Protein AF-A0A9D8D5T4-F1 (afdb_monomer)

Sequence (88 aa):
MEFSSPENPNEIFRCDLIWLTPYWNCTFGEGCKGIGKDLAEYGWHSESASYHDKADEARVASATKRLPKNLWQNVDVARKNGKSISQS

Foldseek 3Di:
DWDADPVGRVDIDDDDPCVVVPPDDDCQQNQQQDPDPVVGNRHVCPPVPDAPDPVSVVVVVVVCVPDDPVVDDCPVVCVVPPPPPDDD

Structure (mmCIF, N/CA/C/O backbone):
data_AF-A0A9D8D5T4-F1
#
_entry.id   AF-A0A9D8D5T4-F1
#
loop_
_atom_site.group_PDB
_atom_site.id
_atom_site.type_symbol
_atom_site.label_atom_id
_atom_site.label_alt_id
_atom_site.label_comp_id
_atom_site.label_asym_id
_atom_site.label_entity_id
_atom_site.label_seq_id
_atom_site.pdbx_PDB_ins_code
_atom_site.Cartn_x
_atom_site.Cartn_y
_atom_site.Cartn_z
_atom_site.occupancy
_atom_site.B_iso_or_equiv
_atom_site.auth_seq_id
_atom_site.auth_comp_id
_atom_site.auth_asym_id
_atom_site.auth_atom_id
_atom_site.pdbx_PDB_model_num
ATOM 1 N N . MET A 1 1 ? 3.830 -11.842 -18.636 1.00 84.06 1 MET A N 1
ATOM 2 C CA . MET A 1 1 ? 4.332 -10.748 -19.495 1.00 84.06 1 MET A CA 1
ATOM 3 C C . MET A 1 1 ? 5.826 -10.619 -19.262 1.00 84.06 1 MET A C 1
ATOM 5 O O . MET A 1 1 ? 6.242 -10.769 -18.120 1.00 84.06 1 MET A O 1
ATOM 9 N N . GLU A 1 2 ? 6.614 -10.389 -20.310 1.00 90.88 2 GLU A N 1
ATOM 10 C CA . GLU A 1 2 ? 8.068 -10.204 -20.206 1.00 90.88 2 GLU A CA 1
ATOM 11 C C . GLU A 1 2 ? 8.462 -8.899 -20.903 1.00 90.88 2 GLU A C 1
ATOM 13 O O . GLU A 1 2 ? 7.963 -8.613 -21.992 1.00 90.88 2 GLU A O 1
ATOM 18 N N . PHE A 1 3 ? 9.303 -8.090 -20.259 1.00 91.62 3 PHE A N 1
ATOM 19 C CA . PHE A 1 3 ? 9.844 -6.857 -20.832 1.00 91.62 3 PHE A CA 1
ATOM 20 C C . PHE A 1 3 ? 11.210 -6.527 -20.222 1.00 91.62 3 PHE A C 1
ATOM 22 O O . PHE A 1 3 ? 11.509 -6.914 -19.091 1.00 91.62 3 PHE A O 1
ATOM 29 N N . SER A 1 4 ? 12.048 -5.822 -20.980 1.00 94.25 4 SER A N 1
ATOM 30 C CA . SER A 1 4 ? 13.369 -5.389 -20.517 1.00 94.25 4 SER A CA 1
ATOM 31 C C . SER A 1 4 ? 13.266 -4.199 -19.567 1.00 94.25 4 SER A C 1
ATOM 33 O O . SER A 1 4 ? 12.428 -3.314 -19.760 1.00 94.25 4 SER A O 1
ATOM 35 N N . SER A 1 5 ? 14.147 -4.160 -18.569 1.00 89.88 5 SER A N 1
ATOM 36 C CA . SER A 1 5 ? 14.290 -3.011 -17.678 1.00 89.88 5 SER A CA 1
ATOM 37 C C . SER A 1 5 ? 14.664 -1.751 -18.475 1.00 89.88 5 SER A C 1
ATOM 39 O O . SER A 1 5 ? 15.586 -1.809 -19.295 1.00 89.88 5 SER A O 1
ATOM 41 N N . PRO A 1 6 ? 13.998 -0.599 -18.250 1.00 90.69 6 PRO A N 1
ATOM 42 C CA . PRO A 1 6 ? 14.355 0.661 -18.907 1.00 90.69 6 PRO A CA 1
ATOM 43 C C . PRO A 1 6 ? 15.770 1.145 -18.565 1.00 90.69 6 PRO A C 1
ATOM 45 O O . PRO A 1 6 ? 16.371 1.878 -19.345 1.00 90.69 6 PRO A O 1
ATOM 48 N N . GLU A 1 7 ? 16.293 0.741 -17.404 1.00 93.69 7 GLU A N 1
ATOM 49 C CA . GLU A 1 7 ? 17.598 1.172 -16.892 1.00 93.69 7 GLU A CA 1
ATOM 50 C C . GLU A 1 7 ? 18.722 0.176 -17.218 1.00 93.69 7 GLU A C 1
ATOM 52 O O . GLU A 1 7 ? 19.892 0.555 -17.266 1.00 93.69 7 GLU A O 1
ATOM 57 N N . ASN A 1 8 ? 18.384 -1.090 -17.494 1.00 91.81 8 ASN A N 1
ATOM 58 C CA . ASN A 1 8 ? 19.347 -2.130 -17.854 1.00 91.81 8 ASN A CA 1
ATOM 59 C C . ASN A 1 8 ? 18.771 -3.122 -18.887 1.00 91.81 8 ASN A C 1
ATOM 61 O O . ASN A 1 8 ? 18.056 -4.052 -18.517 1.00 91.81 8 ASN A O 1
ATOM 65 N N . PRO A 1 9 ? 19.151 -3.023 -20.172 1.00 88.50 9 PRO A N 1
ATOM 66 C CA . PRO A 1 9 ? 18.624 -3.892 -21.228 1.00 88.50 9 PRO A CA 1
ATOM 67 C C . PRO A 1 9 ? 18.899 -5.396 -21.050 1.00 88.50 9 PRO A C 1
ATOM 69 O O . PRO A 1 9 ? 18.212 -6.209 -21.665 1.00 88.50 9 PRO A O 1
ATOM 72 N N . ASN A 1 10 ? 19.889 -5.772 -20.230 1.00 93.25 10 ASN A N 1
ATOM 73 C CA . ASN A 1 10 ? 20.215 -7.173 -19.940 1.00 93.25 10 ASN A CA 1
ATOM 74 C C . ASN A 1 10 ? 19.346 -7.773 -18.820 1.00 93.25 10 ASN A C 1
ATOM 76 O O . ASN A 1 10 ? 19.390 -8.981 -18.591 1.00 93.25 10 ASN A O 1
ATOM 80 N N . GLU A 1 11 ? 18.576 -6.949 -18.109 1.00 94.31 11 GLU A N 1
ATOM 81 C CA . GLU A 1 11 ? 17.633 -7.383 -17.085 1.00 94.31 11 GLU A CA 1
ATOM 82 C C . GLU A 1 11 ? 16.237 -7.537 -17.696 1.00 94.31 11 GLU A C 1
ATOM 84 O O . GLU A 1 11 ? 15.703 -6.613 -18.316 1.00 94.31 11 GLU A O 1
ATOM 89 N N . ILE A 1 12 ? 15.637 -8.715 -17.511 1.00 94.62 12 ILE A N 1
ATOM 90 C CA . ILE A 1 12 ? 14.290 -9.025 -17.990 1.00 94.62 12 ILE A CA 1
ATOM 91 C C . ILE A 1 12 ? 13.363 -9.215 -16.794 1.00 94.62 12 ILE A C 1
ATOM 93 O O . ILE A 1 12 ? 13.571 -10.106 -15.968 1.00 94.62 12 ILE A O 1
ATOM 97 N N . PHE A 1 13 ? 12.295 -8.422 -16.743 1.00 90.19 13 PHE A N 1
ATOM 98 C CA . PHE A 1 13 ? 11.211 -8.618 -15.792 1.00 90.19 13 PHE A CA 1
ATOM 99 C C . PHE A 1 13 ? 10.194 -9.595 -16.364 1.00 90.19 13 PHE A C 1
ATOM 101 O O . PHE A 1 13 ? 9.594 -9.347 -17.411 1.00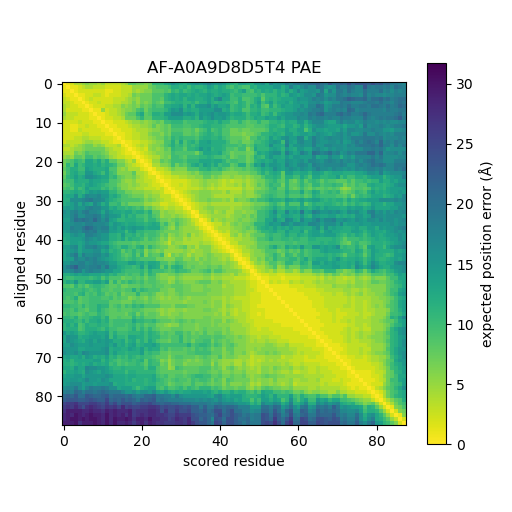 90.19 13 PHE A O 1
ATOM 108 N N . ARG A 1 14 ? 9.961 -10.694 -15.643 1.00 91.00 14 ARG A N 1
ATOM 109 C CA . ARG A 1 14 ? 8.866 -11.625 -15.911 1.00 91.00 14 ARG A CA 1
ATOM 110 C C . ARG A 1 14 ? 7.778 -11.421 -14.870 1.00 91.00 14 ARG A C 1
ATOM 112 O O . ARG A 1 14 ? 7.910 -11.847 -13.728 1.00 91.00 14 ARG A O 1
ATOM 119 N N . CYS A 1 15 ? 6.696 -10.775 -15.281 1.00 87.44 15 CYS A N 1
ATOM 120 C CA . CYS A 1 15 ? 5.576 -10.462 -14.405 1.00 87.44 15 CYS A CA 1
ATOM 121 C C . CYS A 1 15 ? 4.400 -11.400 -14.683 1.00 87.44 15 CYS A C 1
ATOM 123 O O . CYS A 1 15 ? 3.943 -11.523 -15.830 1.00 87.44 15 CYS A O 1
ATOM 125 N N . ASP A 1 16 ? 3.888 -12.022 -13.623 1.00 83.88 16 ASP A N 1
ATOM 126 C CA . ASP A 1 16 ? 2.560 -12.624 -13.623 1.00 83.88 16 ASP A CA 1
ATOM 127 C C . ASP A 1 16 ? 1.518 -11.527 -13.357 1.00 83.88 16 ASP A C 1
ATOM 129 O O . ASP A 1 16 ? 1.591 -10.796 -12.369 1.00 83.88 16 ASP A O 1
ATOM 133 N N . LEU A 1 17 ? 0.576 -11.383 -14.286 1.00 82.00 17 LEU A N 1
ATOM 134 C CA . LEU A 1 17 ? -0.487 -10.379 -14.245 1.00 82.00 17 LEU A CA 1
ATOM 135 C C . LEU A 1 17 ? -1.867 -11.019 -14.058 1.00 82.00 17 LEU A C 1
ATOM 137 O O . LEU A 1 17 ? -2.882 -10.350 -14.245 1.00 82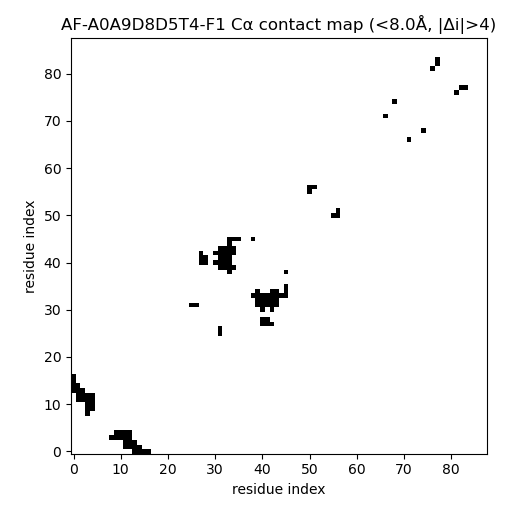.00 17 LEU A O 1
ATOM 141 N N . ILE A 1 18 ? -1.933 -12.305 -13.694 1.00 80.94 18 ILE A N 1
ATOM 142 C CA . ILE A 1 18 ? -3.201 -13.026 -13.538 1.00 80.94 18 ILE A CA 1
ATOM 143 C C . ILE A 1 18 ? -4.124 -12.370 -12.506 1.00 80.94 18 ILE A C 1
ATOM 145 O O . ILE A 1 18 ? -5.341 -12.438 -12.630 1.00 80.94 18 ILE A O 1
ATOM 149 N N . TRP A 1 19 ? -3.558 -11.649 -11.538 1.00 70.06 19 TRP A N 1
ATOM 150 C CA . TRP A 1 19 ? -4.303 -10.890 -10.537 1.00 70.06 19 TRP A CA 1
ATOM 151 C C . TRP A 1 19 ? -5.084 -9.688 -11.107 1.00 70.06 19 TRP A C 1
ATOM 153 O O . TRP A 1 19 ? -6.044 -9.260 -10.474 1.00 70.06 19 TRP A O 1
ATOM 163 N N . LEU A 1 20 ? -4.718 -9.153 -12.285 1.00 78.38 20 LEU A N 1
ATOM 164 C CA . LEU A 1 20 ? -5.454 -8.071 -12.969 1.00 78.38 20 LEU A CA 1
ATOM 165 C C . LEU A 1 20 ? -6.646 -8.583 -13.784 1.00 78.38 20 LEU A C 1
ATOM 167 O O . LEU A 1 20 ? -7.572 -7.829 -14.072 1.00 78.38 20 LEU A O 1
ATOM 171 N N . THR A 1 21 ? -6.612 -9.857 -14.178 1.00 77.50 21 THR A N 1
ATOM 172 C CA . THR A 1 21 ? -7.675 -10.521 -14.948 1.00 77.50 21 THR A CA 1
ATOM 173 C C . THR A 1 21 ? -8.021 -11.874 -14.326 1.00 77.50 21 THR A C 1
ATOM 175 O O . THR A 1 21 ? -7.969 -12.907 -14.998 1.00 77.50 21 THR A O 1
ATOM 178 N N . PRO A 1 22 ? -8.321 -11.913 -13.017 1.00 73.12 22 PRO A N 1
ATOM 179 C CA . PRO A 1 22 ? -8.464 -13.181 -12.346 1.00 73.12 22 PRO A CA 1
ATOM 180 C C . PRO A 1 22 ? -9.774 -13.831 -12.793 1.00 73.12 22 PRO A C 1
ATOM 182 O O . PRO A 1 22 ? -10.827 -13.201 -12.834 1.00 73.12 22 PRO A O 1
ATOM 185 N N . TYR A 1 23 ? -9.723 -15.131 -13.075 1.00 80.31 23 TYR A N 1
ATOM 186 C CA . TYR A 1 23 ? -10.934 -15.947 -13.227 1.00 80.31 23 TYR A CA 1
ATOM 187 C C . TYR A 1 23 ? -11.689 -16.127 -11.895 1.00 80.31 23 TYR A C 1
ATOM 189 O O . TYR A 1 23 ? -12.799 -16.652 -11.877 1.00 80.31 23 TYR A O 1
ATOM 197 N N . TRP A 1 24 ? -11.080 -15.705 -10.783 1.00 75.25 24 TRP A N 1
ATOM 198 C CA . TRP A 1 24 ? -11.552 -15.887 -9.414 1.00 75.25 24 TRP A CA 1
ATOM 199 C C . TRP A 1 24 ? -11.766 -14.527 -8.743 1.00 75.25 24 TRP A C 1
ATOM 201 O O . TRP A 1 24 ? -10.983 -13.601 -8.943 1.00 75.25 24 TRP A O 1
ATOM 211 N N . ASN A 1 25 ? -12.807 -14.409 -7.920 1.00 81.75 25 ASN A N 1
ATOM 212 C CA . ASN A 1 25 ? -13.069 -13.189 -7.155 1.00 81.75 25 ASN A CA 1
ATOM 213 C C . ASN A 1 25 ? -12.223 -13.132 -5.874 1.00 81.75 25 ASN A C 1
ATOM 215 O O . ASN A 1 25 ? -11.919 -14.163 -5.272 1.00 81.75 25 ASN A O 1
ATOM 219 N N . CYS A 1 26 ? -11.869 -11.917 -5.444 1.00 79.62 26 CYS A N 1
ATOM 220 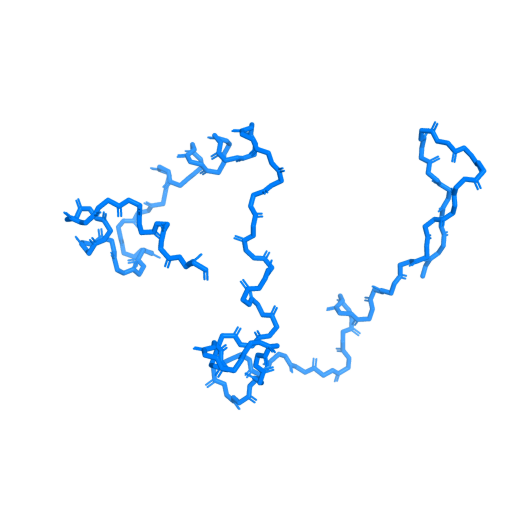C CA . CYS A 1 26 ? -11.210 -11.690 -4.158 1.00 79.62 26 CYS A CA 1
ATOM 221 C C . CYS A 1 26 ? -12.145 -12.085 -3.004 1.00 79.62 26 CYS A C 1
ATOM 223 O O . CYS A 1 26 ? -13.286 -11.637 -2.965 1.00 79.62 26 CYS A O 1
ATOM 225 N N . THR A 1 27 ? -11.649 -12.882 -2.053 1.00 82.62 27 THR A N 1
ATOM 226 C CA . THR A 1 27 ? -12.400 -13.335 -0.864 1.00 82.62 27 THR A CA 1
ATOM 227 C C . THR A 1 27 ? -11.932 -12.642 0.420 1.00 82.62 27 THR A C 1
ATOM 229 O O . THR A 1 27 ? -11.947 -13.233 1.506 1.00 82.62 27 THR A O 1
ATOM 2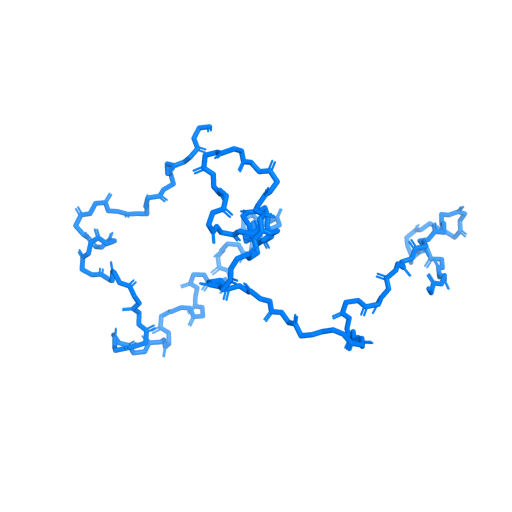32 N N . PHE A 1 28 ? -11.420 -11.411 0.312 1.00 81.06 28 PHE A N 1
ATOM 233 C CA . PHE A 1 28 ? -11.023 -10.612 1.473 1.00 81.06 28 PHE A CA 1
ATOM 234 C C . PHE A 1 28 ? -12.215 -10.435 2.427 1.00 81.06 28 PHE A C 1
ATOM 236 O O . PHE A 1 28 ? -13.306 -10.081 1.993 1.00 81.06 28 PHE A O 1
ATOM 243 N N . GLY A 1 29 ? -12.015 -10.719 3.717 1.00 74.56 29 GLY A N 1
ATOM 244 C CA . GLY A 1 29 ? -13.090 -10.727 4.720 1.00 74.56 29 GLY A CA 1
ATOM 245 C C . GLY A 1 29 ? -14.005 -11.963 4.697 1.00 74.56 29 GLY A C 1
ATOM 246 O O . GLY A 1 29 ? -14.742 -12.179 5.652 1.00 74.56 29 GLY A O 1
ATOM 247 N N . GLU A 1 30 ? -13.915 -12.817 3.673 1.00 79.69 30 GLU A N 1
ATOM 248 C CA . GLU A 1 30 ? -14.739 -14.028 3.502 1.00 79.69 30 GLU A CA 1
ATOM 249 C C . GLU A 1 30 ? -13.905 -15.324 3.532 1.00 79.69 30 GLU A C 1
ATOM 251 O O . GLU A 1 30 ? -14.300 -16.360 3.002 1.00 79.69 30 GLU A O 1
ATOM 256 N N . GLY A 1 31 ? -12.723 -15.280 4.157 1.00 76.75 31 GLY A N 1
ATOM 257 C CA . GLY A 1 31 ? -11.851 -16.448 4.335 1.00 76.75 31 GLY A CA 1
ATOM 258 C C . GLY A 1 31 ? -10.544 -16.425 3.538 1.00 76.75 31 GLY A C 1
ATOM 259 O O . GLY A 1 31 ? -9.885 -17.460 3.432 1.00 76.75 31 GLY A O 1
ATOM 260 N N . CYS A 1 32 ? -10.136 -15.270 2.995 1.00 79.06 32 CYS A N 1
ATOM 261 C CA . CYS A 1 32 ? -8.777 -15.086 2.476 1.00 79.06 32 CYS A CA 1
ATOM 262 C C . CYS A 1 32 ? -7.750 -15.297 3.601 1.00 79.06 32 CYS A C 1
ATOM 264 O O . CYS A 1 32 ? -7.676 -14.490 4.522 1.00 79.06 32 CYS A O 1
ATOM 266 N N . LYS A 1 33 ? -6.966 -16.379 3.528 1.00 72.31 33 LYS A N 1
ATOM 267 C CA . LYS A 1 33 ? -5.940 -16.694 4.531 1.00 72.31 33 LYS A CA 1
ATOM 268 C C . LYS A 1 33 ? -4.674 -15.892 4.251 1.00 72.31 33 LYS A C 1
ATOM 270 O O . LYS A 1 33 ? -4.081 -16.032 3.183 1.00 72.31 33 LYS A O 1
ATOM 275 N N . GLY A 1 34 ? -4.285 -15.051 5.204 1.00 67.94 34 GLY A N 1
ATOM 276 C CA . GLY A 1 34 ? -3.045 -14.284 5.134 1.00 67.94 34 GLY A CA 1
ATOM 277 C C . GLY A 1 34 ? -1.780 -15.134 5.196 1.00 67.94 34 GLY A C 1
ATOM 278 O O . GLY A 1 34 ? -1.813 -16.311 5.555 1.00 67.94 34 GLY A O 1
ATOM 279 N N . ILE A 1 35 ? -0.659 -14.520 4.814 1.00 70.12 35 ILE A N 1
ATOM 280 C CA . ILE A 1 35 ? 0.667 -15.161 4.809 1.00 70.12 35 ILE A CA 1
ATOM 281 C C . ILE A 1 35 ? 1.209 -15.271 6.247 1.00 70.12 35 ILE A C 1
ATOM 283 O O . ILE A 1 35 ? 1.872 -16.248 6.595 1.00 70.12 35 ILE A O 1
ATOM 287 N N . GLY A 1 36 ? 0.894 -14.288 7.098 1.00 68.56 36 GLY A N 1
ATOM 288 C CA . GLY A 1 36 ? 1.239 -14.278 8.519 1.00 68.56 36 GLY A CA 1
ATOM 289 C C . GLY A 1 36 ? 0.195 -14.989 9.384 1.00 68.56 36 GLY A C 1
ATOM 290 O O . GLY A 1 36 ? -1.007 -14.791 9.204 1.00 68.56 36 GLY A O 1
ATOM 291 N N . LYS A 1 37 ? 0.649 -15.784 10.366 1.00 70.06 37 LYS A N 1
ATOM 292 C CA . LYS A 1 37 ? -0.230 -16.501 11.315 1.00 70.06 37 LYS A CA 1
ATOM 293 C C . LYS A 1 37 ? -1.115 -15.559 12.133 1.00 70.06 37 LYS A C 1
ATOM 295 O O . LYS A 1 37 ? -2.270 -15.889 12.380 1.00 70.06 37 LYS A O 1
ATOM 300 N N . ASP A 1 38 ? -0.582 -14.395 12.490 1.00 73.31 38 ASP A N 1
ATOM 301 C CA . ASP A 1 38 ? -1.254 -13.420 13.356 1.00 73.31 38 ASP A CA 1
ATOM 302 C C . ASP A 1 38 ? -2.102 -12.403 12.572 1.00 73.31 38 ASP A C 1
ATOM 304 O O . ASP A 1 38 ? -2.838 -11.624 13.166 1.00 73.31 38 ASP A O 1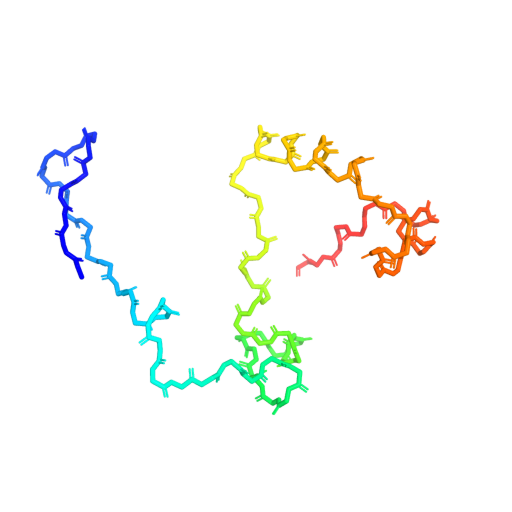
ATOM 308 N N . LEU A 1 39 ? -2.032 -12.428 11.234 1.00 68.31 39 LEU A N 1
ATOM 309 C CA . LEU A 1 39 ? -2.786 -11.553 10.325 1.00 68.31 39 LEU A CA 1
ATOM 310 C C . LEU A 1 39 ? -3.616 -12.367 9.328 1.00 68.31 39 LEU A C 1
ATOM 312 O O . LEU A 1 39 ? -3.875 -11.933 8.204 1.00 68.31 39 LEU A O 1
ATOM 316 N N . ALA A 1 40 ? -4.037 -13.565 9.738 1.00 69.06 40 ALA A N 1
ATOM 317 C CA . ALA A 1 40 ? -4.740 -14.507 8.875 1.00 69.06 40 ALA A CA 1
ATOM 318 C C . ALA A 1 40 ? -6.028 -13.920 8.271 1.00 69.06 40 ALA A C 1
ATOM 320 O O . ALA A 1 40 ? -6.404 -14.319 7.174 1.00 69.06 40 ALA A O 1
ATOM 321 N N . GLU A 1 41 ? -6.662 -12.965 8.955 1.00 70.12 41 GLU A N 1
ATOM 322 C CA . GLU A 1 41 ? -7.874 -12.258 8.519 1.00 70.12 41 GLU A CA 1
ATOM 323 C C . GLU A 1 41 ? -7.626 -11.161 7.469 1.00 70.12 41 GLU A C 1
ATOM 325 O O . GLU A 1 41 ? -8.527 -10.830 6.699 1.00 70.12 41 GLU A O 1
ATOM 330 N N . TYR A 1 42 ? -6.400 -10.634 7.386 1.00 70.56 42 TYR A N 1
ATOM 331 C CA . TYR A 1 42 ? -6.031 -9.583 6.433 1.00 70.56 42 TYR A CA 1
ATOM 332 C C . TYR A 1 42 ? -5.595 -10.136 5.070 1.00 70.56 42 TYR A C 1
ATOM 334 O O . TYR A 1 42 ? -5.343 -9.372 4.137 1.00 70.56 42 TYR A O 1
ATOM 342 N N . GLY A 1 43 ? -5.559 -11.462 4.913 1.00 72.19 43 GLY A N 1
ATOM 343 C CA . GLY A 1 43 ? -5.255 -12.099 3.637 1.00 72.19 43 GLY A CA 1
ATOM 344 C C . GLY A 1 43 ? -3.852 -11.774 3.115 1.00 72.19 43 GLY A C 1
ATOM 345 O O . GLY A 1 43 ? -2.969 -11.336 3.851 1.00 72.19 43 GLY A O 1
ATOM 346 N N . TRP A 1 44 ? -3.641 -11.977 1.813 1.00 69.56 44 TRP A N 1
ATOM 347 C CA . TRP A 1 44 ? -2.414 -11.548 1.119 1.00 69.56 44 TRP A CA 1
ATOM 348 C C . TRP A 1 44 ? -2.189 -10.024 1.205 1.00 69.56 44 TRP A C 1
ATOM 350 O O . TRP A 1 44 ? -1.099 -9.528 0.927 1.00 69.56 44 TRP A O 1
ATOM 360 N N . HIS A 1 45 ? -3.209 -9.259 1.609 1.00 71.69 45 HIS A N 1
ATOM 361 C CA . HIS A 1 45 ? -3.128 -7.809 1.660 1.00 71.69 45 HIS A CA 1
ATOM 362 C C . HIS A 1 45 ? -2.249 -7.268 2.794 1.00 71.69 45 HIS A C 1
ATOM 364 O O . HIS A 1 45 ? -1.856 -6.103 2.705 1.00 71.69 45 HIS A O 1
ATOM 370 N N . SER A 1 46 ? -1.896 -8.084 3.799 1.00 68.19 46 SER A N 1
ATOM 371 C CA . SER A 1 46 ? -1.090 -7.654 4.954 1.00 68.19 46 SER A CA 1
ATOM 372 C C . SER A 1 46 ? 0.229 -6.985 4.552 1.00 68.19 46 SER A C 1
ATOM 374 O O . SER A 1 46 ? 0.565 -5.932 5.078 1.00 68.19 46 SER A O 1
ATOM 376 N N . GLU A 1 47 ? 0.921 -7.531 3.551 1.00 66.75 47 GLU A N 1
ATOM 377 C CA . GLU A 1 47 ? 2.219 -7.013 3.084 1.00 66.75 47 GLU A CA 1
ATOM 378 C C . GLU A 1 47 ? 2.084 -5.962 1.970 1.00 66.75 47 GLU A C 1
ATOM 380 O O . GLU A 1 47 ? 3.034 -5.260 1.622 1.00 66.75 47 GLU A O 1
ATOM 385 N N . SER A 1 48 ? 0.894 -5.849 1.374 1.00 65.81 48 SER A N 1
ATOM 386 C CA . SER A 1 48 ? 0.683 -5.067 0.149 1.00 65.81 48 SER A CA 1
ATOM 387 C C . SER A 1 48 ? 0.487 -3.564 0.380 1.00 65.81 48 SER A C 1
AT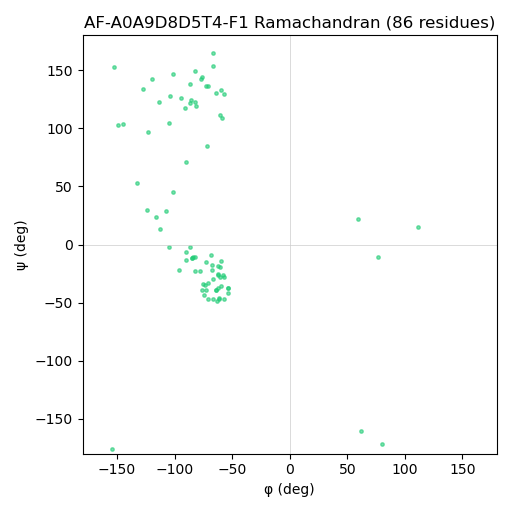OM 389 O O . SER A 1 48 ? 0.510 -2.791 -0.575 1.00 65.81 48 SER A O 1
ATOM 391 N N . ALA A 1 49 ? 0.313 -3.134 1.632 1.00 74.25 49 ALA A N 1
ATOM 392 C CA . ALA A 1 49 ? 0.033 -1.747 2.009 1.00 74.25 49 ALA A CA 1
ATOM 393 C C . ALA A 1 49 ? 1.277 -1.008 2.542 1.00 74.25 49 ALA A C 1
ATOM 395 O O . ALA A 1 49 ? 1.212 -0.313 3.557 1.00 74.25 49 ALA A O 1
ATOM 396 N N . SER A 1 50 ? 2.412 -1.160 1.860 1.00 80.25 50 SER A N 1
ATOM 397 C CA . SER A 1 50 ? 3.687 -0.5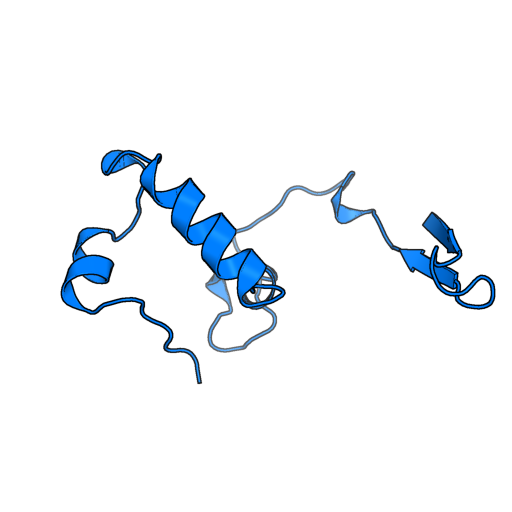38 2.240 1.00 80.25 50 SER A CA 1
ATOM 398 C C . SER A 1 50 ? 3.994 0.702 1.397 1.00 80.25 50 SER A C 1
ATOM 400 O O . SER A 1 50 ? 3.668 0.749 0.212 1.00 80.25 50 SER A O 1
ATOM 402 N N . TYR A 1 51 ? 4.654 1.698 1.995 1.00 85.81 51 TYR A N 1
ATOM 403 C CA . TYR A 1 51 ? 5.210 2.829 1.245 1.00 85.81 51 TYR A CA 1
ATOM 404 C C . TYR A 1 51 ? 6.495 2.413 0.540 1.00 85.81 51 TYR A C 1
ATOM 406 O O . TYR A 1 51 ? 7.309 1.687 1.114 1.00 85.81 51 TYR A O 1
ATOM 414 N N . HIS A 1 52 ? 6.703 2.913 -0.675 1.00 86.06 52 HIS A N 1
ATOM 415 C CA . HIS A 1 52 ? 7.953 2.666 -1.391 1.00 86.06 52 HIS A CA 1
ATOM 416 C C . HIS A 1 52 ? 9.126 3.438 -0.767 1.00 86.06 52 HIS A C 1
ATOM 418 O O . HIS A 1 52 ? 10.193 2.879 -0.521 1.00 86.06 52 HIS A O 1
ATOM 424 N N . ASP A 1 53 ? 8.913 4.725 -0.484 1.00 87.94 53 ASP A N 1
ATOM 425 C CA . ASP A 1 53 ? 9.901 5.618 0.113 1.00 87.94 5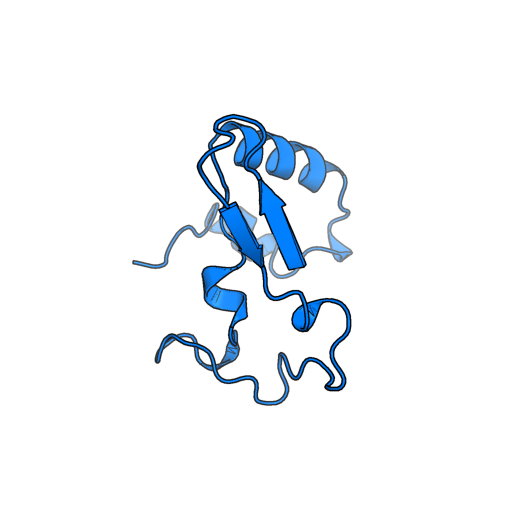3 ASP A CA 1
ATOM 426 C C . ASP A 1 53 ? 9.232 6.782 0.881 1.00 87.94 53 ASP A C 1
ATOM 428 O O . ASP A 1 53 ? 8.007 6.872 1.014 1.00 87.94 53 ASP A O 1
ATOM 432 N N . LYS A 1 54 ? 10.048 7.710 1.399 1.00 90.56 54 LYS A N 1
ATOM 433 C CA . LYS A 1 54 ? 9.562 8.898 2.125 1.00 90.56 54 LYS A CA 1
ATOM 434 C C . LYS A 1 54 ? 8.785 9.877 1.238 1.00 90.56 54 LYS A C 1
ATOM 436 O O . LYS A 1 54 ? 7.934 10.611 1.745 1.00 90.56 54 LYS A O 1
ATOM 441 N N . ALA A 1 55 ? 9.100 9.944 -0.054 1.00 92.75 55 ALA A N 1
ATOM 442 C CA . ALA A 1 55 ? 8.396 10.819 -0.984 1.00 92.75 55 ALA A CA 1
ATOM 443 C C . ALA A 1 55 ? 6.990 10.271 -1.272 1.00 92.75 55 ALA A C 1
ATOM 445 O O . ALA A 1 55 ? 6.021 11.036 -1.297 1.00 92.75 55 ALA A O 1
ATOM 446 N N . ASP A 1 56 ? 6.866 8.951 -1.398 1.00 90.81 56 ASP A N 1
ATOM 447 C CA . ASP A 1 56 ? 5.608 8.233 -1.522 1.00 90.81 56 ASP A CA 1
ATOM 448 C C . ASP A 1 56 ? 4.728 8.429 -0.281 1.00 90.81 56 ASP A C 1
ATOM 450 O O . ASP A 1 56 ? 3.568 8.834 -0.402 1.00 90.81 56 ASP A O 1
ATOM 454 N N . GLU A 1 57 ? 5.302 8.293 0.919 1.00 90.62 57 GLU A N 1
ATOM 455 C CA . GLU A 1 57 ? 4.591 8.580 2.169 1.00 90.62 57 GLU A CA 1
ATOM 456 C C . GLU A 1 57 ? 4.054 10.024 2.204 1.00 90.62 57 GLU A C 1
ATOM 458 O O . GLU A 1 57 ? 2.882 10.257 2.523 1.00 90.62 57 GLU A O 1
ATOM 463 N N . ALA A 1 58 ? 4.879 11.014 1.841 1.00 90.94 58 ALA A N 1
ATOM 464 C CA . ALA A 1 58 ? 4.473 12.419 1.822 1.00 90.94 58 ALA A CA 1
ATOM 465 C C . ALA A 1 58 ? 3.352 12.691 0.801 1.00 90.94 58 ALA A C 1
ATOM 467 O O . ALA A 1 58 ? 2.411 13.447 1.081 1.00 90.94 58 ALA A O 1
ATOM 468 N N . ARG A 1 59 ? 3.419 12.049 -0.371 1.00 93.75 59 ARG A N 1
ATOM 469 C CA . ARG A 1 59 ? 2.399 12.138 -1.421 1.00 93.75 59 ARG A CA 1
ATOM 470 C C . ARG A 1 59 ? 1.064 11.572 -0.943 1.00 93.75 59 ARG A C 1
ATOM 472 O O . ARG A 1 59 ? 0.041 12.250 -1.072 1.00 93.75 59 ARG A O 1
ATOM 479 N N . VAL A 1 60 ? 1.069 10.377 -0.349 1.00 90.25 60 VAL A N 1
ATOM 480 C CA . VAL A 1 60 ? -0.136 9.755 0.218 1.00 90.25 60 VAL A CA 1
ATOM 481 C C . VAL A 1 60 ? -0.702 10.626 1.341 1.00 90.25 60 VAL A C 1
ATOM 483 O O . VAL A 1 60 ? -1.885 10.959 1.312 1.00 90.25 60 VAL A O 1
ATOM 486 N N . ALA A 1 61 ? 0.135 11.110 2.264 1.00 88.81 61 ALA A N 1
ATOM 487 C CA . ALA A 1 61 ? -0.288 11.990 3.356 1.00 88.81 61 ALA A CA 1
ATOM 488 C C . ALA A 1 61 ? -0.905 13.323 2.884 1.00 88.81 61 ALA A C 1
ATOM 490 O O . ALA A 1 61 ? -1.726 13.918 3.583 1.00 88.81 61 ALA A O 1
ATOM 491 N N . SER A 1 62 ? -0.516 13.825 1.712 1.00 91.38 62 SER A N 1
ATOM 492 C CA . SER A 1 62 ? -1.145 15.001 1.103 1.00 91.38 62 SER A CA 1
ATOM 493 C C . SER A 1 62 ? -2.519 14.668 0.513 1.00 91.38 62 SER A C 1
ATOM 495 O O . SER A 1 62 ? -3.485 15.406 0.724 1.00 91.38 62 SER A O 1
ATOM 497 N N . ALA A 1 63 ? -2.633 13.535 -0.185 1.00 90.69 63 ALA A N 1
ATOM 498 C CA . ALA A 1 63 ? -3.884 13.087 -0.792 1.00 90.69 63 ALA A CA 1
ATOM 499 C C . ALA A 1 63 ? -4.965 12.776 0.258 1.00 90.69 63 ALA A C 1
ATOM 501 O O . ALA A 1 63 ? -6.125 13.150 0.078 1.00 90.69 63 ALA A O 1
ATOM 502 N N . THR A 1 64 ? -4.585 12.172 1.387 1.00 88.19 64 THR A N 1
ATOM 503 C CA . THR A 1 64 ? -5.505 11.792 2.470 1.00 88.19 64 THR A CA 1
ATOM 504 C C . THR A 1 64 ? -6.220 12.984 3.107 1.00 88.19 64 THR A C 1
ATOM 506 O O . THR A 1 64 ? -7.357 12.843 3.555 1.00 88.19 64 THR A O 1
ATOM 509 N N . LYS A 1 65 ? -5.635 14.190 3.065 1.00 86.94 65 LYS A N 1
ATOM 510 C CA . LYS A 1 65 ? -6.283 15.429 3.545 1.00 86.94 65 LYS A CA 1
ATOM 511 C C . LYS A 1 65 ? -7.557 15.791 2.776 1.00 86.94 65 LYS A C 1
ATOM 513 O O . LYS A 1 65 ? -8.351 16.585 3.268 1.00 86.94 65 LYS A O 1
ATOM 518 N N . ARG A 1 66 ? -7.746 15.236 1.575 1.00 90.62 66 ARG A N 1
ATOM 519 C CA . ARG A 1 66 ? -8.925 15.475 0.728 1.00 90.62 66 ARG A CA 1
ATOM 520 C C . ARG A 1 66 ? -10.099 14.556 1.071 1.00 90.62 66 ARG A C 1
ATOM 522 O O . ARG A 1 66 ? -11.197 14.780 0.575 1.00 90.62 66 ARG A O 1
ATOM 529 N N . LEU A 1 67 ? -9.878 13.521 1.885 1.00 88.56 67 LEU A N 1
ATOM 530 C CA . LEU A 1 67 ? -10.899 12.530 2.209 1.00 88.56 67 LEU A CA 1
ATOM 531 C C . LEU A 1 67 ? -11.761 13.001 3.395 1.00 88.56 67 LEU A C 1
ATOM 533 O O . LEU A 1 67 ? -11.213 13.287 4.466 1.00 88.56 67 LEU A O 1
ATOM 537 N N . PRO A 1 68 ? -13.098 13.069 3.247 1.00 88.12 68 PRO A N 1
ATOM 538 C CA . PRO A 1 68 ? -13.995 13.449 4.332 1.00 88.12 68 PRO A CA 1
ATOM 539 C C . PRO A 1 68 ? -14.012 12.404 5.456 1.00 88.12 68 PRO A C 1
ATOM 541 O O . PRO A 1 68 ? -13.764 11.219 5.238 1.00 88.12 68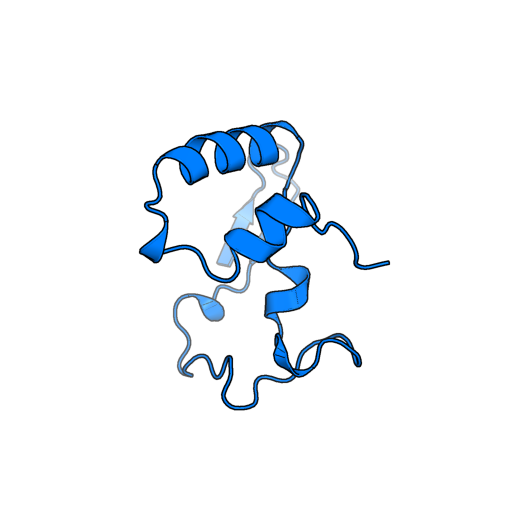 PRO A O 1
ATOM 544 N N . LYS A 1 69 ? -14.335 12.848 6.683 1.00 85.88 69 LYS A N 1
ATOM 545 C CA . LYS A 1 69 ? -14.273 12.022 7.907 1.00 85.88 69 LYS A CA 1
ATOM 546 C C . LYS A 1 69 ? -15.062 10.710 7.788 1.00 85.88 69 LYS A C 1
ATOM 548 O O . LYS A 1 69 ? -14.615 9.697 8.306 1.00 85.88 69 LYS A O 1
ATOM 553 N N . ASN A 1 70 ? -16.210 10.725 7.115 1.00 89.75 70 ASN A N 1
ATOM 554 C CA . ASN A 1 70 ? -17.084 9.560 6.962 1.00 89.75 70 ASN A CA 1
ATOM 555 C C . ASN A 1 70 ? -16.490 8.434 6.099 1.00 89.75 70 ASN A C 1
ATOM 557 O O . ASN A 1 70 ? -16.981 7.315 6.179 1.00 89.75 70 ASN A O 1
ATOM 561 N N . LEU A 1 71 ? -15.460 8.710 5.291 1.00 89.25 71 LEU A N 1
ATOM 562 C CA . LEU A 1 71 ? -14.745 7.676 4.535 1.00 89.25 71 LEU A CA 1
ATOM 563 C C . LEU A 1 71 ? -13.637 7.003 5.348 1.00 89.25 71 LEU A C 1
ATOM 565 O O . LEU A 1 71 ? -13.096 5.987 4.923 1.00 89.25 71 LEU A O 1
ATOM 569 N N . TRP A 1 72 ? -13.278 7.558 6.505 1.00 87.38 72 TRP A N 1
ATOM 570 C CA . TRP A 1 72 ? -12.218 7.009 7.334 1.00 87.38 72 TRP A CA 1
ATOM 571 C C . TRP A 1 72 ? -12.762 6.018 8.351 1.00 87.38 72 TRP A C 1
ATOM 573 O O . TRP A 1 72 ? -13.470 6.386 9.291 1.00 87.38 72 TRP A O 1
ATOM 583 N N . GLN A 1 73 ? -12.319 4.772 8.238 1.00 83.44 73 GLN A N 1
ATOM 584 C CA . GLN A 1 73 ? -12.444 3.811 9.323 1.00 83.44 73 GLN A CA 1
ATOM 585 C C . GLN A 1 73 ? -11.481 4.200 10.459 1.00 83.44 73 GLN A C 1
ATOM 587 O O . GLN A 1 73 ? -10.333 4.565 10.215 1.00 83.44 73 GLN A O 1
ATOM 592 N N . ASN A 1 74 ? -11.942 4.144 11.712 1.00 84.81 74 ASN A N 1
ATOM 593 C CA . ASN A 1 74 ? -11.122 4.354 12.918 1.00 84.81 74 ASN A CA 1
ATOM 594 C C . ASN A 1 74 ? -10.414 5.725 13.041 1.00 84.81 74 ASN A C 1
ATOM 596 O O . ASN A 1 74 ? -9.456 5.857 13.805 1.00 84.81 74 ASN A O 1
ATOM 600 N N . VAL A 1 75 ? -10.894 6.772 12.359 1.00 83.38 75 VAL A N 1
ATOM 601 C CA . VAL A 1 75 ? -10.286 8.122 12.387 1.00 83.38 75 VAL A CA 1
ATOM 602 C C . VAL A 1 75 ? -10.089 8.689 13.793 1.00 83.38 75 VAL A C 1
ATOM 604 O O . VAL A 1 75 ? -9.086 9.347 14.063 1.00 83.38 75 VAL A O 1
ATOM 607 N N . ASP A 1 76 ? -11.026 8.426 14.702 1.00 85.38 76 ASP A N 1
ATOM 608 C CA . ASP A 1 76 ? -10.964 8.937 16.071 1.00 85.38 76 ASP A CA 1
ATOM 609 C C . ASP A 1 76 ? -9.903 8.191 16.902 1.00 85.38 76 ASP A C 1
ATOM 611 O O . ASP A 1 76 ? -9.182 8.813 17.682 1.00 85.38 76 ASP A O 1
ATOM 615 N N . VAL A 1 77 ? -9.724 6.885 16.661 1.00 84.56 77 VAL A N 1
ATOM 616 C CA . VAL A 1 77 ? -8.658 6.072 17.274 1.00 84.56 77 VAL A CA 1
ATOM 617 C C . VAL A 1 77 ? -7.286 6.536 16.781 1.00 84.56 77 VAL A C 1
ATOM 619 O O . VAL A 1 77 ? -6.394 6.788 17.591 1.00 84.56 77 VAL A O 1
ATOM 622 N N . ALA A 1 78 ? -7.140 6.731 15.468 1.00 80.19 78 ALA A N 1
ATOM 623 C CA . ALA A 1 78 ? -5.896 7.199 14.857 1.00 80.19 78 ALA A CA 1
ATOM 624 C C . ALA A 1 78 ? -5.491 8.601 15.348 1.00 80.19 78 ALA A C 1
ATOM 626 O O . ALA A 1 78 ? -4.319 8.881 15.576 1.00 80.19 78 ALA A O 1
ATOM 627 N N . ARG A 1 79 ? -6.455 9.503 15.567 1.00 79.31 79 ARG A N 1
ATOM 628 C CA . ARG A 1 79 ? -6.167 10.843 16.107 1.00 79.31 79 ARG A CA 1
ATOM 629 C C . ARG A 1 79 ? -5.758 10.821 17.576 1.00 79.31 79 ARG A C 1
ATOM 631 O O . ARG A 1 79 ? -4.950 11.652 17.977 1.00 79.31 79 ARG A O 1
ATOM 638 N N . LYS A 1 80 ? -6.307 9.895 18.368 1.00 82.38 80 LYS A N 1
ATOM 639 C CA . LYS A 1 80 ? -6.002 9.769 19.799 1.00 82.38 80 LYS A CA 1
ATOM 640 C C . LYS A 1 80 ? -4.639 9.121 20.056 1.00 82.38 80 LYS A C 1
ATOM 642 O O . LYS A 1 80 ? -3.930 9.558 20.954 1.00 82.38 80 LYS A O 1
ATOM 647 N N . ASN A 1 81 ? -4.281 8.109 19.267 1.00 75.19 81 ASN A N 1
ATOM 648 C CA . ASN A 1 81 ? -3.082 7.293 19.490 1.00 75.19 81 ASN A CA 1
ATOM 649 C C . ASN A 1 81 ? -1.932 7.607 18.508 1.00 75.19 81 ASN A C 1
ATOM 651 O O . ASN A 1 81 ? -0.858 7.024 18.623 1.00 75.19 81 ASN A O 1
ATOM 655 N N . GLY A 1 82 ? -2.138 8.525 17.555 1.00 66.69 82 GLY A N 1
ATOM 656 C CA . GLY A 1 82 ? -1.192 8.822 16.476 1.00 66.69 82 GLY A CA 1
ATOM 657 C C . GLY A 1 82 ? -1.261 7.814 15.321 1.00 66.69 82 GLY A C 1
ATOM 658 O O . GLY A 1 82 ? -2.142 6.953 15.274 1.00 66.69 82 GLY A O 1
ATOM 659 N N . LYS A 1 83 ? -0.320 7.908 14.365 1.00 58.09 83 LYS A N 1
ATOM 660 C CA . LYS A 1 83 ? -0.110 6.835 13.377 1.00 58.09 83 LYS A CA 1
ATOM 661 C C . LYS A 1 83 ? 0.222 5.569 14.170 1.00 58.09 83 LYS A C 1
ATOM 663 O O . LYS A 1 83 ? 1.315 5.494 14.725 1.00 58.09 83 LYS A O 1
ATOM 668 N N . SER A 1 84 ? -0.679 4.587 14.237 1.00 46.41 84 SER A N 1
ATOM 669 C CA . SER A 1 84 ? -0.292 3.265 14.728 1.00 46.41 84 SER A CA 1
ATOM 670 C C . SER A 1 84 ? 0.582 2.616 13.658 1.00 46.41 84 SER A C 1
ATOM 672 O O . SER A 1 84 ? 0.106 1.891 12.791 1.00 46.41 84 SER A O 1
ATOM 674 N N . ILE A 1 85 ? 1.872 2.926 13.695 1.00 46.50 85 ILE A N 1
ATOM 675 C CA . ILE A 1 85 ? 2.901 2.070 13.120 1.00 46.50 85 ILE A CA 1
ATOM 676 C C . ILE A 1 85 ? 3.308 1.143 14.262 1.00 46.50 85 ILE A C 1
ATOM 678 O O . ILE A 1 85 ? 4.340 1.316 14.898 1.00 46.50 85 ILE A O 1
ATOM 682 N N . SER A 1 86 ? 2.421 0.226 14.625 1.00 37.78 86 SER A N 1
ATOM 683 C CA . SER A 1 86 ? 2.818 -0.909 15.442 1.00 37.78 86 SER A CA 1
ATOM 684 C C . SER A 1 86 ? 2.439 -2.147 14.667 1.00 37.78 86 SER A C 1
ATOM 686 O O . SER A 1 86 ? 1.287 -2.568 14.707 1.00 37.78 86 SER A O 1
ATOM 688 N N . GLN A 1 87 ? 3.413 -2.690 13.958 1.00 37.81 87 GLN A N 1
ATOM 689 C CA . GLN A 1 87 ? 3.553 -4.126 13.816 1.00 37.81 87 GLN A CA 1
ATOM 690 C C . GLN A 1 87 ? 5.050 -4.395 13.671 1.00 37.81 87 GLN A C 1
ATOM 692 O O . GLN A 1 87 ? 5.690 -4.010 12.697 1.00 37.81 87 GLN A O 1
ATOM 697 N N . SER A 1 88 ? 5.582 -4.865 14.797 1.00 33.12 88 SER A N 1
ATOM 698 C CA . SER A 1 88 ? 6.887 -5.485 15.019 1.00 33.12 88 SER A CA 1
ATOM 699 C C . SER A 1 88 ? 7.111 -6.702 14.139 1.00 33.12 88 SER A C 1
ATOM 701 O O . SER A 1 88 ? 6.101 -7.409 13.929 1.00 33.12 88 SER A O 1
#

Solvent-accessible surface area (backbone atoms only — not comparable to full-atom values): 5809 Å² total; per-residue (Å²): 91,75,49,63,39,94,89,40,79,88,43,72,47,77,46,87,60,56,85,83,66,50,96,63,80,86,41,76,84,74,74,30,67,22,86,47,88,91,42,33,71,52,11,73,52,69,76,70,80,65,71,90,47,74,66,50,46,53,52,51,62,57,56,56,72,74,58,58,72,90,77,46,82,64,52,68,57,40,70,74,69,39,85,82,84,77,81,132

Secondary structure (DSSP, 8-state):
-EEE-SS-TT-EEE---GGGS-SS---TTTT---SSGGGGGGGGGGGTS--SSHHHHHHHHHHHTTS-GGG-TTHHHHHHH-S-----

pLDDT: mean 79.57, std 12.97, range [33.12, 94.62]

Mean predicted aligned error: 10.06 Å

Radius of gyration: 17.76 Å; Cα contacts (8 Å, |Δi|>4): 61; chains: 1; bounding box: 37×32×41 Å